Protein AF-A0A2V5RZD5-F1 (afdb_monomer_lite)

Foldseek 3Di:
DPDFDADPVPRHTWDWDDDPQGIKTADPPPRDIGDDPSVVCVVDDDD

Secondary structure (DSSP, 8-state):
-----B-TTT--BPEEEEETTEEEEE-TTT--EEE-HHHHHHH----

Structure (mmCIF, N/CA/C/O backbone):
data_AF-A0A2V5RZD5-F1
#
_entry.id   AF-A0A2V5RZD5-F1
#
loop_
_atom_site.group_PDB
_atom_site.id
_atom_site.type_symbol
_atom_site.label_atom_id
_atom_site.label_alt_id
_atom_site.label_comp_id
_atom_site.label_asym_id
_atom_site.label_entity_id
_atom_site.label_seq_id
_atom_site.pdbx_PDB_ins_code
_atom_site.Cartn_x
_atom_site.Cartn_y
_atom_site.Cartn_z
_atom_site.occupancy
_atom_site.B_iso_or_equiv
_atom_site.auth_seq_id
_atom_site.auth_comp_id
_atom_site.auth_asym_id
_atom_site.auth_atom_id
_atom_site.pdbx_PDB_model_num
ATOM 1 N N . MET A 1 1 ? 13.265 10.482 12.285 1.00 46.28 1 MET A N 1
ATOM 2 C CA . MET A 1 1 ? 11.812 10.738 12.297 1.00 46.28 1 MET A CA 1
ATOM 3 C C . MET A 1 1 ? 11.175 9.682 11.422 1.00 46.28 1 MET A C 1
ATOM 5 O O . MET A 1 1 ? 11.439 9.683 10.225 1.00 46.28 1 MET A O 1
ATOM 9 N N . GLU A 1 2 ? 10.426 8.747 12.000 1.00 58.47 2 GLU A N 1
ATOM 10 C CA . GLU A 1 2 ? 9.524 7.912 11.203 1.00 58.47 2 GLU A CA 1
ATOM 11 C C . GLU A 1 2 ? 8.457 8.842 10.628 1.00 58.47 2 GLU A C 1
ATOM 13 O O . GLU A 1 2 ? 7.805 9.582 11.361 1.00 58.47 2 GLU A O 1
ATOM 18 N N . THR A 1 3 ? 8.385 8.921 9.302 1.00 70.50 3 THR A N 1
ATOM 19 C CA . THR A 1 3 ? 7.405 9.779 8.636 1.00 70.50 3 THR A CA 1
ATOM 20 C C . THR A 1 3 ? 6.135 8.955 8.500 1.00 70.50 3 THR A C 1
ATOM 22 O O . THR A 1 3 ? 6.083 8.038 7.684 1.00 70.50 3 THR A O 1
ATOM 25 N N . GLU A 1 4 ? 5.138 9.220 9.340 1.00 82.31 4 GLU A N 1
ATOM 26 C CA . GLU A 1 4 ? 3.835 8.568 9.218 1.00 82.31 4 GLU A CA 1
ATOM 27 C C . GLU A 1 4 ? 3.084 9.145 8.016 1.00 82.31 4 GLU A C 1
ATOM 29 O O . GLU A 1 4 ? 2.787 10.340 7.954 1.00 82.31 4 GLU A O 1
ATOM 34 N N . PHE A 1 5 ? 2.771 8.292 7.041 1.00 89.06 5 PHE A N 1
ATOM 35 C CA . PHE A 1 5 ? 1.962 8.681 5.893 1.00 89.06 5 PHE A CA 1
ATOM 36 C C . PHE A 1 5 ? 0.495 8.374 6.156 1.00 89.06 5 PHE A C 1
ATOM 38 O O . PHE A 1 5 ? 0.148 7.265 6.559 1.00 89.06 5 PHE A O 1
ATOM 45 N N . PHE A 1 6 ? -0.377 9.334 5.859 1.00 92.38 6 PHE A N 1
ATOM 46 C CA . PHE A 1 6 ? -1.821 9.175 5.989 1.00 92.38 6 PHE A CA 1
ATOM 47 C C . PHE A 1 6 ? -2.490 9.112 4.622 1.00 92.38 6 PHE A C 1
ATOM 49 O O . PHE A 1 6 ? -2.118 9.810 3.678 1.00 92.38 6 PHE A O 1
ATOM 56 N N . CYS A 1 7 ? -3.519 8.276 4.513 1.00 92.06 7 CYS A N 1
ATOM 57 C CA . CYS A 1 7 ? -4.371 8.245 3.338 1.00 92.06 7 CYS A CA 1
ATOM 58 C C . CYS A 1 7 ? -5.185 9.547 3.257 1.00 92.06 7 CYS A C 1
ATOM 60 O O . CYS A 1 7 ? -6.011 9.770 4.141 1.00 92.06 7 CYS A O 1
ATOM 62 N N . PRO A 1 8 ? -5.087 10.351 2.184 1.00 91.50 8 PRO A N 1
ATOM 63 C CA . PRO A 1 8 ? -5.840 11.606 2.075 1.00 91.50 8 PRO A CA 1
ATOM 64 C C . PRO A 1 8 ? -7.357 11.389 1.982 1.00 91.50 8 PRO A C 1
ATOM 66 O O . PRO A 1 8 ? -8.135 12.289 2.273 1.00 91.50 8 PRO A O 1
ATOM 69 N N . ARG A 1 9 ? -7.796 10.186 1.584 1.00 93.19 9 ARG A N 1
ATOM 70 C CA . ARG A 1 9 ? -9.219 9.837 1.474 1.00 93.19 9 ARG A CA 1
ATOM 71 C C . ARG A 1 9 ? -9.816 9.329 2.783 1.00 93.19 9 ARG A C 1
ATOM 73 O O . ARG A 1 9 ? -10.978 9.588 3.068 1.00 93.19 9 ARG A O 1
ATOM 80 N N . CYS A 1 10 ? -9.057 8.535 3.534 1.00 93.31 10 CYS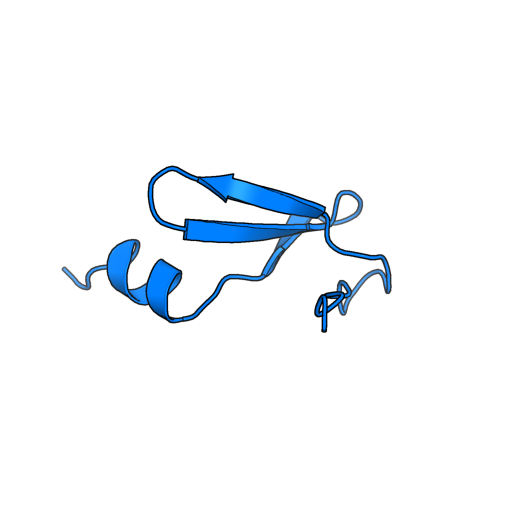 A N 1
ATOM 81 C CA . CYS A 1 10 ? -9.560 7.845 4.724 1.00 93.31 10 CYS A CA 1
ATOM 82 C C . CYS A 1 10 ? -9.053 8.445 6.035 1.00 93.31 10 CYS A C 1
ATOM 84 O O . CYS A 1 10 ? -9.601 8.108 7.079 1.00 93.31 10 CYS A O 1
ATOM 86 N N . ASN A 1 11 ? -8.021 9.289 5.977 1.00 92.94 11 ASN A N 1
ATOM 87 C CA . ASN A 1 11 ? -7.289 9.825 7.121 1.00 92.94 11 ASN A CA 1
ATOM 88 C C . ASN A 1 11 ? -6.789 8.739 8.094 1.00 92.94 11 ASN A C 1
ATOM 90 O O . ASN A 1 11 ? -6.793 8.914 9.307 1.00 92.94 11 ASN A O 1
ATOM 94 N N . LEU A 1 12 ? -6.396 7.588 7.542 1.00 92.44 12 LEU A N 1
ATOM 95 C CA . LEU A 1 12 ? -5.825 6.454 8.271 1.00 92.44 12 LEU A CA 1
ATOM 96 C C . LEU A 1 12 ? -4.342 6.334 7.939 1.00 92.44 12 LEU A C 1
ATOM 98 O O . LEU A 1 12 ? -3.951 6.682 6.819 1.00 92.44 12 LEU A O 1
ATOM 102 N N . SER A 1 13 ? -3.547 5.810 8.872 1.00 93.00 13 SER A N 1
ATOM 103 C CA . SER A 1 13 ? -2.142 5.512 8.608 1.00 93.00 13 SER A CA 1
ATOM 104 C C . SER A 1 13 ? -2.026 4.512 7.458 1.00 93.00 13 SER A C 1
ATOM 106 O O . SER A 1 13 ? -2.808 3.564 7.328 1.00 93.00 13 SER A O 1
ATOM 108 N N . LEU A 1 14 ? -1.081 4.771 6.564 1.00 93.88 14 LEU A N 1
ATOM 109 C CA . LEU A 1 14 ? -0.759 3.854 5.491 1.00 93.88 14 LEU A CA 1
ATOM 110 C C . LEU A 1 14 ? 0.197 2.787 6.017 1.00 93.88 14 LEU A C 1
ATOM 112 O O . LEU A 1 14 ? 1.165 3.077 6.720 1.00 93.88 14 LEU A O 1
ATOM 116 N N . LYS A 1 15 ? -0.052 1.546 5.620 1.00 92.62 15 LYS A N 1
ATOM 117 C CA . LYS A 1 15 ? 0.797 0.415 5.956 1.00 92.62 15 LYS A CA 1
ATOM 118 C C . LYS A 1 15 ? 2.012 0.392 5.045 1.00 92.62 15 LYS A C 1
ATOM 120 O O . LYS A 1 15 ? 1.860 0.388 3.823 1.00 92.62 15 LYS A O 1
ATOM 125 N N . GLU A 1 16 ? 3.197 0.347 5.640 1.00 92.12 16 GLU A N 1
ATOM 126 C CA . GLU A 1 16 ? 4.444 0.144 4.911 1.00 9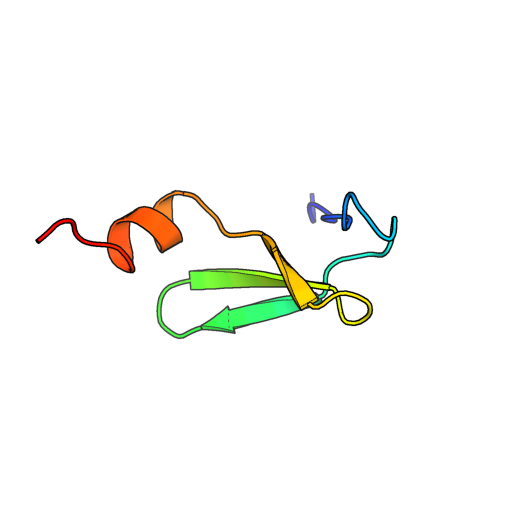2.12 16 GLU A CA 1
ATOM 127 C C . GLU A 1 16 ? 4.493 -1.268 4.318 1.00 92.12 16 GLU A C 1
ATOM 129 O O . GLU A 1 16 ? 4.270 -2.265 5.007 1.00 92.12 16 GLU A O 1
ATOM 134 N N . VAL A 1 17 ? 4.817 -1.353 3.033 1.00 90.25 17 VAL A N 1
ATOM 135 C CA . VAL A 1 17 ? 5.052 -2.604 2.325 1.00 90.25 17 VAL A CA 1
ATOM 136 C C . VAL A 1 17 ? 6.415 -2.524 1.652 1.00 90.25 17 VAL A C 1
ATOM 138 O O . VAL A 1 17 ? 6.680 -1.661 0.811 1.00 90.25 17 VAL A O 1
ATOM 141 N N . ARG A 1 18 ? 7.297 -3.446 2.037 1.00 88.19 18 ARG A N 1
ATOM 142 C CA . ARG A 1 18 ? 8.653 -3.549 1.498 1.00 88.19 18 ARG A CA 1
ATOM 143 C C . ARG A 1 18 ? 8.666 -4.486 0.299 1.00 88.19 18 ARG A C 1
ATOM 145 O O . ARG A 1 18 ? 8.211 -5.623 0.389 1.00 88.19 18 ARG A O 1
ATOM 152 N N . MET A 1 19 ? 9.204 -4.003 -0.809 1.00 83.69 19 MET A N 1
ATOM 153 C CA . MET A 1 19 ? 9.484 -4.766 -2.020 1.00 83.69 19 MET A CA 1
ATOM 154 C C . MET A 1 19 ? 11.002 -4.919 -2.190 1.00 83.69 19 MET A C 1
ATOM 156 O O . MET A 1 19 ? 11.784 -4.208 -1.560 1.00 83.69 19 MET A O 1
ATOM 160 N N . SER A 1 20 ? 11.433 -5.798 -3.096 1.00 82.06 20 SER A N 1
ATOM 161 C CA . SER A 1 20 ? 12.855 -5.994 -3.431 1.00 82.06 20 SER A CA 1
ATOM 162 C C . SER A 1 20 ? 13.573 -4.713 -3.880 1.00 82.06 20 SER A C 1
ATOM 164 O O . SER A 1 20 ? 14.784 -4.596 -3.713 1.00 82.06 20 SER A O 1
ATOM 166 N N . HIS A 1 21 ? 12.841 -3.749 -4.444 1.00 77.12 21 HIS A N 1
ATOM 167 C CA . HIS A 1 21 ? 13.401 -2.536 -5.049 1.00 77.12 21 HIS A CA 1
ATOM 168 C C . HIS A 1 21 ? 12.972 -1.234 -4.362 1.00 77.12 21 HIS A C 1
ATOM 170 O O . HIS A 1 21 ? 13.230 -0.156 -4.894 1.00 77.12 21 HIS A O 1
ATOM 176 N N . GLY A 1 22 ? 12.332 -1.309 -3.193 1.00 85.56 22 GLY A N 1
ATOM 177 C CA . GLY A 1 22 ? 11.949 -0.122 -2.437 1.00 85.56 22 GLY A CA 1
ATOM 178 C C . GLY A 1 22 ? 10.762 -0.344 -1.513 1.00 85.56 22 GLY A C 1
ATOM 179 O O . GLY A 1 22 ? 10.356 -1.469 -1.235 1.00 85.56 22 GLY A O 1
ATOM 180 N N . VAL A 1 23 ? 10.207 0.763 -1.036 1.00 89.31 23 VAL A N 1
ATOM 181 C CA . VAL A 1 23 ? 9.086 0.781 -0.100 1.00 89.31 23 VAL A CA 1
ATOM 182 C C . VAL A 1 23 ? 7.930 1.547 -0.724 1.00 89.31 23 VAL A C 1
ATOM 184 O O . VAL A 1 23 ? 8.128 2.585 -1.360 1.00 89.31 23 VAL A O 1
ATOM 187 N N . PHE A 1 24 ? 6.723 1.029 -0.540 1.00 91.19 24 PHE A N 1
ATOM 188 C CA . PHE A 1 24 ? 5.493 1.752 -0.815 1.00 91.19 24 PHE A CA 1
ATOM 189 C C . PHE A 1 24 ? 4.550 1.635 0.374 1.00 91.19 24 PHE A C 1
ATOM 191 O O . PHE A 1 24 ? 4.714 0.767 1.229 1.00 91.19 24 PHE A O 1
ATOM 198 N N . TRP A 1 25 ? 3.546 2.498 0.416 1.00 93.12 25 TRP A N 1
ATOM 199 C CA . TRP A 1 25 ? 2.544 2.493 1.465 1.00 93.12 25 TRP A CA 1
ATOM 200 C C . TRP A 1 25 ? 1.155 2.287 0.881 1.00 93.12 25 TRP A C 1
ATOM 202 O O . TRP A 1 25 ? 0.836 2.809 -0.189 1.00 93.12 25 TRP A O 1
ATOM 212 N N . THR A 1 26 ? 0.321 1.523 1.580 1.00 94.44 26 THR A N 1
ATOM 213 C CA . THR A 1 26 ? -1.034 1.182 1.134 1.00 94.44 26 THR A CA 1
ATOM 214 C C . THR A 1 26 ? -2.072 1.468 2.209 1.00 94.44 26 THR A C 1
ATOM 216 O O . THR A 1 26 ? -1.819 1.312 3.401 1.00 94.44 26 THR A O 1
ATOM 219 N N . CYS A 1 27 ? -3.254 1.909 1.790 1.00 94.75 27 CYS A N 1
ATOM 220 C CA . CYS A 1 27 ? -4.405 2.084 2.662 1.00 94.75 27 CYS A CA 1
ATOM 221 C C . CYS A 1 27 ? -5.261 0.818 2.647 1.00 94.75 27 CYS A C 1
ATOM 223 O O . CYS A 1 27 ? -5.867 0.505 1.622 1.00 94.75 27 CYS A O 1
ATOM 225 N N . ASP A 1 28 ? -5.405 0.163 3.798 1.00 92.69 28 ASP A N 1
ATOM 226 C CA . ASP A 1 28 ? -6.210 -1.062 3.928 1.00 92.69 28 ASP A CA 1
ATOM 227 C C . ASP A 1 28 ? -7.718 -0.826 3.710 1.00 92.69 28 ASP A C 1
ATOM 229 O O . ASP A 1 28 ? -8.456 -1.756 3.401 1.00 92.69 28 ASP A O 1
ATOM 233 N N . LYS A 1 29 ? -8.193 0.424 3.824 1.00 94.12 29 LYS A N 1
ATOM 234 C CA . LYS A 1 29 ? -9.616 0.759 3.654 1.00 94.12 29 LYS A CA 1
ATOM 235 C C . LYS A 1 29 ? -10.020 1.020 2.203 1.00 94.12 29 LYS A C 1
ATOM 237 O O . LYS A 1 29 ? -11.084 0.582 1.783 1.00 94.12 29 LYS A O 1
ATOM 242 N N . CYS A 1 30 ? -9.230 1.789 1.450 1.00 93.31 30 CYS A N 1
ATOM 243 C CA . CYS A 1 30 ? -9.605 2.211 0.091 1.00 93.31 30 CYS A CA 1
ATOM 244 C C . CYS A 1 30 ? -8.677 1.703 -1.017 1.00 93.31 30 CYS A C 1
ATOM 246 O O . CYS A 1 30 ? -8.924 2.006 -2.182 1.00 93.31 30 CYS A O 1
ATOM 248 N N . GLY A 1 31 ? -7.597 0.992 -0.677 1.00 89.62 31 GLY A N 1
ATOM 249 C CA . GLY A 1 31 ? -6.596 0.535 -1.646 1.00 89.62 31 GLY A CA 1
ATOM 250 C C . GLY A 1 31 ? -5.737 1.657 -2.245 1.00 89.62 31 GLY A C 1
ATOM 251 O O . GLY A 1 31 ? -5.005 1.430 -3.209 1.00 89.62 31 GLY A O 1
ATOM 252 N N . GLY A 1 32 ? -5.826 2.878 -1.705 1.00 90.38 32 GLY A N 1
ATOM 253 C CA . GLY A 1 32 ? -4.964 3.994 -2.091 1.00 90.38 32 GLY A CA 1
ATOM 254 C C . GLY A 1 32 ? -3.498 3.681 -1.796 1.00 90.38 32 GLY A C 1
ATOM 255 O O . GLY A 1 32 ? -3.191 3.083 -0.767 1.00 90.38 32 GLY A O 1
ATOM 256 N N . ARG A 1 33 ? -2.598 4.085 -2.696 1.00 90.69 33 ARG A N 1
ATOM 257 C CA . ARG A 1 33 ? -1.160 3.803 -2.612 1.0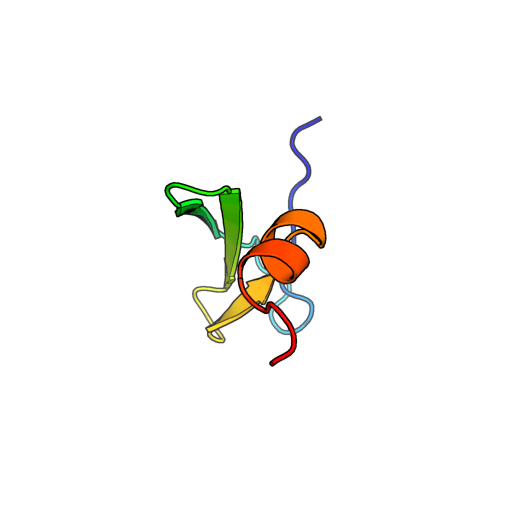0 90.69 33 ARG A CA 1
ATOM 258 C C . ARG A 1 33 ? -0.356 5.098 -2.615 1.00 90.69 33 ARG A C 1
ATOM 260 O O . ARG A 1 33 ? -0.679 6.015 -3.364 1.00 90.69 33 ARG A O 1
ATOM 267 N N . ALA A 1 34 ? 0.696 5.141 -1.811 1.00 89.56 34 ALA A N 1
ATOM 268 C CA . ALA A 1 34 ? 1.730 6.165 -1.847 1.00 89.56 34 ALA A CA 1
ATOM 269 C C . ALA A 1 34 ? 3.068 5.492 -2.160 1.00 89.56 34 ALA A C 1
ATOM 271 O O . ALA A 1 34 ? 3.368 4.414 -1.653 1.00 89.56 34 ALA A O 1
ATOM 272 N N . VAL A 1 35 ? 3.862 6.110 -3.022 1.00 88.62 35 VAL A N 1
ATOM 273 C CA . VAL A 1 35 ? 5.128 5.565 -3.522 1.00 88.62 35 VAL A CA 1
ATOM 274 C C . VAL A 1 35 ? 6.142 6.695 -3.618 1.00 88.62 35 VAL A C 1
ATOM 276 O O . VAL A 1 35 ? 5.789 7.820 -3.970 1.00 88.62 35 VAL A O 1
ATOM 279 N N . GLY A 1 36 ? 7.405 6.400 -3.318 1.00 85.12 36 GLY A N 1
ATOM 280 C CA . GLY A 1 36 ? 8.495 7.341 -3.566 1.00 85.12 36 GLY A CA 1
ATOM 281 C C . GLY A 1 36 ? 8.747 7.523 -5.066 1.00 85.12 36 GLY A C 1
ATOM 282 O O . GLY A 1 36 ? 8.616 6.573 -5.843 1.00 85.12 36 GLY A O 1
ATOM 283 N N . LEU A 1 37 ? 9.162 8.727 -5.472 1.00 83.25 37 LEU A N 1
ATOM 284 C CA . LEU A 1 37 ? 9.464 9.041 -6.875 1.00 83.25 37 LEU A 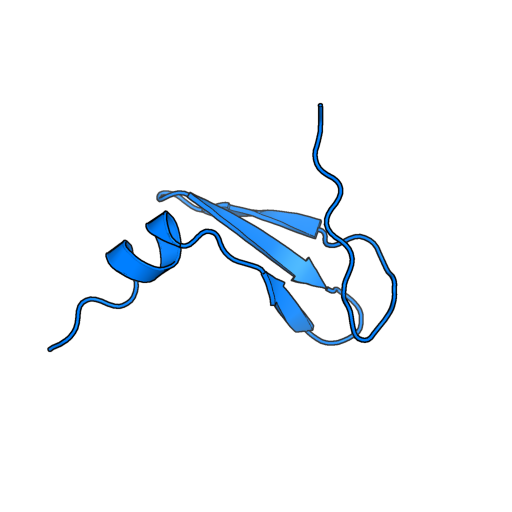CA 1
ATOM 285 C C . LEU A 1 37 ? 10.547 8.118 -7.457 1.00 83.25 37 LEU A C 1
ATOM 287 O O . LEU A 1 37 ? 10.445 7.692 -8.601 1.00 83.25 37 LEU A O 1
ATOM 291 N N . GLU A 1 38 ? 11.546 7.750 -6.655 1.00 82.31 38 GLU A N 1
ATOM 292 C CA . GLU A 1 38 ? 12.610 6.819 -7.052 1.00 82.31 38 GLU A CA 1
ATOM 293 C C . GLU A 1 38 ? 12.065 5.436 -7.446 1.00 82.31 38 GLU A C 1
ATOM 295 O O . GLU A 1 38 ? 12.482 4.865 -8.455 1.00 82.31 38 GLU A O 1
ATOM 300 N N . LEU A 1 39 ? 11.084 4.916 -6.697 1.00 84.25 39 LEU A N 1
ATOM 301 C CA . LEU A 1 39 ? 10.435 3.642 -7.012 1.00 84.25 39 LEU A CA 1
ATOM 302 C C . LEU A 1 39 ? 9.583 3.758 -8.282 1.00 84.25 39 LEU A C 1
ATOM 304 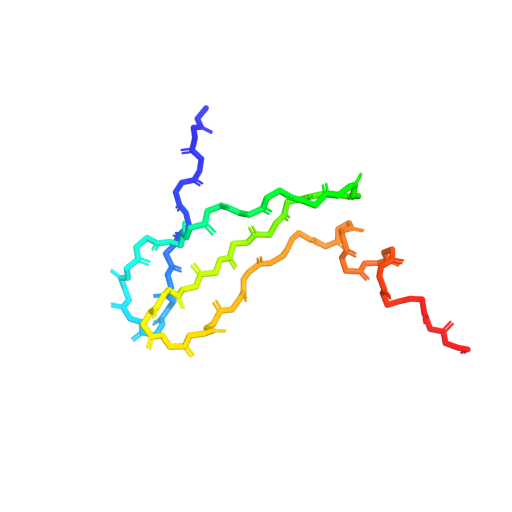O O . LEU A 1 39 ? 9.616 2.859 -9.122 1.00 84.25 39 LEU A O 1
ATOM 308 N N . LEU A 1 40 ? 8.869 4.876 -8.461 1.00 82.31 40 LEU A N 1
ATOM 309 C CA . LEU A 1 40 ? 8.102 5.147 -9.681 1.00 82.31 40 LEU A CA 1
ATOM 310 C C . LEU A 1 40 ? 9.002 5.173 -10.918 1.00 82.31 40 LEU A C 1
ATOM 312 O O . LEU A 1 40 ? 8.709 4.477 -11.883 1.00 82.31 40 LEU A O 1
ATOM 316 N N . ARG A 1 41 ? 10.120 5.907 -10.871 1.00 82.06 41 ARG A N 1
ATOM 317 C CA . ARG A 1 41 ? 11.061 6.040 -11.999 1.00 82.06 41 ARG A CA 1
ATOM 318 C C . ARG A 1 41 ? 11.689 4.711 -12.416 1.00 82.06 41 ARG A C 1
ATOM 320 O O . ARG A 1 41 ? 11.992 4.533 -13.587 1.00 82.06 41 ARG A O 1
ATOM 327 N N . ARG A 1 42 ? 11.898 3.792 -11.467 1.00 76.00 42 ARG A N 1
ATOM 328 C CA . ARG A 1 42 ? 12.417 2.442 -11.745 1.00 76.00 42 ARG A CA 1
ATOM 329 C C . ARG A 1 42 ? 11.355 1.481 -12.271 1.00 76.00 42 ARG A C 1
ATOM 331 O O . ARG A 1 42 ? 11.684 0.603 -13.054 1.00 76.00 42 ARG A O 1
ATOM 338 N N . THR A 1 43 ? 10.120 1.603 -11.787 1.00 73.38 43 THR A N 1
ATOM 339 C CA . THR A 1 43 ? 9.034 0.662 -12.113 1.00 73.38 43 THR A CA 1
ATOM 340 C C . THR A 1 43 ? 8.350 1.026 -13.428 1.00 73.38 43 THR A C 1
ATOM 342 O O . THR A 1 43 ? 7.962 0.146 -14.186 1.00 73.38 43 THR A O 1
ATOM 345 N N . PHE A 1 44 ? 8.218 2.322 -13.703 1.00 66.06 44 PHE A N 1
ATOM 346 C CA . PHE A 1 44 ? 7.655 2.860 -14.933 1.00 66.06 44 PHE A CA 1
ATOM 347 C C . PHE A 1 44 ? 8.789 3.465 -15.760 1.00 66.06 44 PHE A C 1
ATOM 349 O O . PHE A 1 44 ? 8.958 4.683 -15.809 1.00 66.06 44 PHE A O 1
ATOM 356 N N . THR A 1 45 ? 9.608 2.617 -16.377 1.00 57.59 45 THR A N 1
ATOM 357 C CA . THR A 1 45 ? 10.438 3.062 -17.502 1.00 57.59 45 THR A CA 1
ATOM 358 C C . THR A 1 45 ? 9.496 3.444 -18.646 1.00 57.59 45 THR A C 1
ATOM 360 O O . THR A 1 45 ? 8.653 2.617 -18.997 1.00 57.59 45 THR A O 1
ATOM 363 N N . PRO A 1 46 ? 9.579 4.668 -19.200 1.00 57.31 46 PRO A N 1
ATOM 364 C CA . PRO A 1 46 ? 8.888 4.988 -20.444 1.00 57.31 46 PRO A CA 1
ATOM 365 C C . PRO A 1 46 ? 9.386 4.032 -21.536 1.00 57.31 46 PRO A C 1
ATOM 367 O O . PRO A 1 46 ? 10.596 3.799 -21.609 1.00 57.31 46 PRO A O 1
ATOM 370 N N . GLU A 1 47 ? 8.468 3.459 -22.317 1.00 56.66 47 GLU A N 1
ATOM 371 C CA . GLU A 1 47 ? 8.799 2.683 -23.525 1.00 56.66 47 GLU A CA 1
ATOM 372 C C . GLU A 1 47 ? 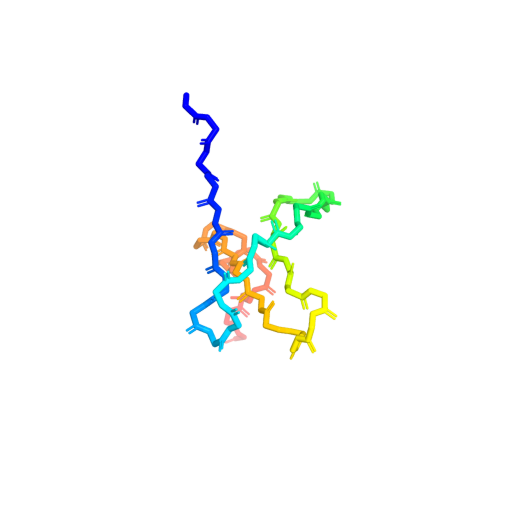9.440 3.561 -24.608 1.00 56.66 47 GLU A C 1
ATOM 374 O O . GLU A 1 47 ? 9.066 4.757 -24.703 1.00 56.66 47 GLU A O 1
#

Radius of gyration: 11.68 Å; chains: 1; bounding box: 23×18×36 Å

Sequence (47 aa):
METEFFCPRCNLSLKEVRMSHGVFWTCDKCGGRAVGLELLRRTFTPE

pLDDT: mean 84.06, std 11.95, range [46.28, 94.75]